Protein AF-A0A1E3M0K7-F1 (afdb_monomer_lite)

Radius of gyration: 18.89 Å; chains: 1; bounding box: 56×50×31 Å

InterPro domains:
  IPR001623 DnaJ domain [PF00226] (31-78)
  IPR001623 DnaJ domain [PS50076] (28-81)
  IPR001623 DnaJ domain [SM00271] (27-81)
  IPR001623 DnaJ domain [cd06257] (28-76)
  IPR036869 Chaperone J-domain superfamily [G3DSA:1.10.287.110] (25-81)
  IPR036869 Chaperone J-domain superfamily [SSF46565] (27-79)

Organism: NCBI:txid1888892

pLDDT: mean 77.85, std 15.69, range [47.0, 93.56]

Secondary structure (DSSP, 8-state):
------PPP-------PPP----HHHHHHHHHHT--TT--HHHHHHHHHHHHHHH-GGGT--HHHHHHHHHHHHHHHHHHH--

Sequence (83 aa):
MWHGWGRPLPGSPRPSAPPVLPAGPDADARAVLGVGRDAGPDEIRAAHRRLIASVHPDRGGSPELTRQVNAARDTLLKNKADS

Structure (mmCIF, N/CA/C/O backbone):
data_AF-A0A1E3M0K7-F1
#
_entry.id   AF-A0A1E3M0K7-F1
#
loop_
_atom_site.group_PDB
_atom_site.id
_atom_site.type_symbol
_atom_site.label_atom_id
_atom_site.label_alt_id
_atom_site.label_comp_id
_atom_site.label_asym_id
_atom_site.label_entity_id
_atom_site.label_seq_id
_atom_site.pdbx_PDB_ins_code
_atom_site.Cartn_x
_atom_site.Cartn_y
_atom_site.Cartn_z
_atom_site.occupancy
_atom_site.B_iso_or_equiv
_atom_site.auth_seq_id
_atom_site.auth_comp_id
_atom_site.auth_asym_id
_atom_site.auth_atom_id
_atom_site.pdbx_PDB_model_num
ATOM 1 N N . MET A 1 1 ? -43.283 -36.011 -3.328 1.00 48.69 1 MET A N 1
ATOM 2 C CA . MET A 1 1 ? -42.213 -36.661 -2.544 1.00 48.69 1 MET A CA 1
ATOM 3 C C . MET A 1 1 ? -41.336 -35.559 -1.979 1.00 48.69 1 MET A C 1
ATOM 5 O O . MET A 1 1 ? -40.834 -34.752 -2.748 1.00 48.69 1 MET A O 1
ATOM 9 N N . TRP A 1 2 ? -41.289 -35.450 -0.652 1.00 47.00 2 TRP A N 1
ATOM 10 C CA . TRP A 1 2 ? -40.574 -34.415 0.094 1.00 47.00 2 TRP A CA 1
ATOM 11 C C . TRP A 1 2 ? -39.261 -35.015 0.615 1.00 47.00 2 TRP A C 1
ATOM 13 O O . TRP A 1 2 ? -39.292 -35.982 1.368 1.00 47.00 2 TRP A O 1
ATOM 23 N N . HIS A 1 3 ? -38.131 -34.429 0.236 1.00 54.53 3 HIS A N 1
ATOM 24 C CA . HIS A 1 3 ? -36.829 -34.568 0.897 1.00 54.53 3 HIS A CA 1
ATOM 25 C C . HIS A 1 3 ? -36.294 -33.121 0.991 1.00 54.53 3 HIS A C 1
ATOM 27 O O . HIS A 1 3 ? -36.314 -32.429 -0.016 1.00 54.53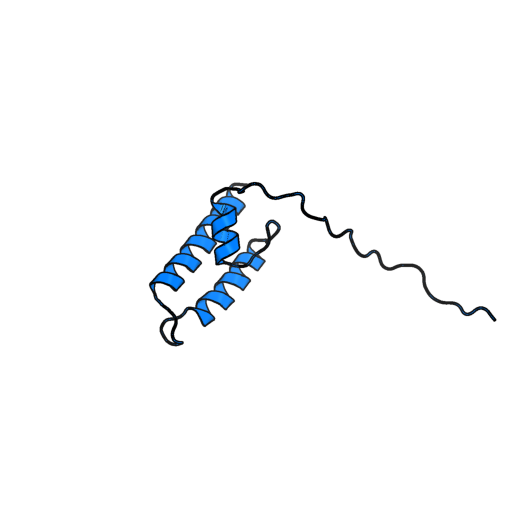 3 HIS A O 1
ATOM 33 N N . GLY A 1 4 ? -35.870 -32.511 2.099 1.00 50.41 4 GLY A N 1
ATOM 34 C CA . GLY A 1 4 ? -35.519 -33.008 3.419 1.00 50.41 4 GLY A CA 1
ATOM 35 C C . GLY A 1 4 ? -34.094 -32.605 3.814 1.00 50.41 4 GLY A C 1
ATOM 36 O O . GLY A 1 4 ? -33.364 -33.512 4.162 1.00 50.41 4 GLY A O 1
ATOM 37 N N . TRP A 1 5 ? -33.673 -31.324 3.753 1.00 59.72 5 TRP A N 1
ATOM 38 C CA . TRP A 1 5 ? -32.356 -30.880 4.272 1.00 59.72 5 TRP A CA 1
ATOM 39 C C . TRP A 1 5 ? -32.333 -29.418 4.777 1.00 59.72 5 TRP A C 1
ATOM 41 O O . TRP A 1 5 ? -32.602 -28.495 4.018 1.00 59.72 5 TRP A O 1
ATOM 51 N N . GLY A 1 6 ? -31.923 -29.236 6.042 1.00 51.97 6 GLY A N 1
ATOM 52 C CA . GLY A 1 6 ? -30.963 -28.201 6.471 1.00 51.97 6 GLY A CA 1
ATOM 53 C C . GLY A 1 6 ? -31.452 -26.770 6.744 1.00 51.97 6 GLY A C 1
ATOM 54 O O . GLY A 1 6 ? -31.643 -25.975 5.835 1.00 51.97 6 GLY A O 1
ATOM 55 N N . ARG A 1 7 ? -31.532 -26.406 8.030 1.00 60.97 7 ARG A N 1
ATOM 56 C CA . ARG A 1 7 ? -31.640 -25.026 8.558 1.00 60.97 7 ARG A CA 1
ATOM 57 C C . ARG A 1 7 ? -30.400 -24.153 8.200 1.00 60.97 7 ARG A C 1
ATOM 59 O O . ARG A 1 7 ? -29.372 -24.702 7.813 1.00 60.97 7 ARG A O 1
ATOM 66 N N . PRO A 1 8 ? -30.486 -22.811 8.336 1.00 52.97 8 PRO A N 1
ATOM 67 C CA . PRO A 1 8 ? -29.723 -21.827 7.560 1.00 52.97 8 PRO A CA 1
ATOM 68 C C . PRO A 1 8 ? -28.310 -21.548 8.090 1.00 52.97 8 PRO A C 1
ATOM 70 O O . PRO A 1 8 ? -28.072 -21.568 9.296 1.00 52.97 8 PRO A O 1
ATOM 73 N N . LEU A 1 9 ? -27.400 -21.174 7.185 1.00 61.91 9 LEU A N 1
ATOM 74 C CA . LEU A 1 9 ? -26.153 -20.495 7.541 1.00 61.91 9 LEU A CA 1
ATOM 75 C C . LEU A 1 9 ? -26.415 -18.982 7.659 1.00 61.91 9 LEU A C 1
ATOM 77 O O . LEU A 1 9 ? -26.990 -18.403 6.733 1.00 61.91 9 LEU A O 1
ATOM 81 N N . PRO A 1 10 ? -25.996 -18.314 8.749 1.00 48.06 10 PRO A N 1
ATOM 82 C CA . PRO A 1 10 ? -26.049 -16.862 8.846 1.00 48.06 10 PRO A CA 1
ATOM 83 C C . PRO A 1 10 ? -24.931 -16.258 7.987 1.00 48.06 10 PRO A C 1
ATOM 85 O O . PRO A 1 10 ? -23.791 -16.114 8.420 1.00 48.06 10 PRO A O 1
ATOM 88 N N . GLY A 1 11 ? -25.251 -15.920 6.740 1.00 49.34 11 GLY A N 1
ATOM 89 C CA . GLY A 1 11 ? -24.427 -15.027 5.934 1.00 49.34 11 GLY A CA 1
ATOM 90 C C . GLY A 1 11 ? -24.740 -13.592 6.334 1.00 49.34 11 GLY A C 1
ATOM 91 O O . GLY A 1 11 ? -25.838 -13.111 6.065 1.00 49.34 11 GLY A O 1
ATOM 92 N N . SER A 1 12 ? -23.805 -12.939 7.018 1.00 59.25 12 SER A N 1
ATOM 93 C CA . SER A 1 12 ? -23.895 -11.547 7.461 1.00 59.25 12 SER A CA 1
ATOM 94 C C . SER A 1 12 ? -24.445 -10.620 6.365 1.00 59.25 12 SER A C 1
ATOM 96 O O . SER A 1 12 ? -24.078 -10.785 5.196 1.00 59.25 12 SER A O 1
ATOM 98 N N . PRO A 1 13 ? -25.281 -9.621 6.707 1.00 50.69 13 PRO A N 1
ATOM 99 C CA . PRO A 1 13 ? -25.686 -8.611 5.742 1.00 50.69 13 PRO A CA 1
ATOM 100 C C . PRO A 1 13 ? -24.425 -7.933 5.208 1.00 50.69 13 PRO A C 1
ATOM 102 O O . PRO A 1 13 ? -23.628 -7.400 5.977 1.00 50.69 13 PRO A O 1
ATOM 105 N N . ARG A 1 14 ? -24.223 -7.969 3.890 1.00 62.09 14 ARG A N 1
ATOM 106 C CA . ARG A 1 14 ? -23.268 -7.073 3.236 1.00 62.09 14 ARG A CA 1
ATOM 107 C C . ARG A 1 14 ? -23.819 -5.662 3.437 1.00 62.09 14 ARG A C 1
ATOM 109 O O . ARG A 1 14 ? -24.901 -5.399 2.908 1.00 62.09 14 ARG A O 1
ATOM 116 N N . PRO A 1 15 ? -23.165 -4.760 4.186 1.00 58.69 15 PRO A N 1
ATOM 117 C CA . PRO A 1 15 ? -23.605 -3.382 4.175 1.00 58.69 15 PRO A CA 1
ATOM 118 C C . PRO A 1 15 ? -23.337 -2.836 2.770 1.00 58.69 15 PRO A C 1
ATOM 120 O O . PRO A 1 15 ? -22.192 -2.650 2.363 1.00 58.69 15 PRO A O 1
ATOM 123 N N . SER A 1 16 ? -24.407 -2.618 2.006 1.00 59.28 16 SER A N 1
ATOM 124 C CA . SER A 1 16 ? -24.380 -1.726 0.852 1.00 59.28 16 SER A CA 1
ATOM 125 C C . SER A 1 16 ? -23.872 -0.375 1.345 1.00 59.28 16 SER A C 1
ATOM 127 O O . SER A 1 16 ? -24.543 0.292 2.134 1.00 59.28 16 SER A O 1
ATOM 129 N N . ALA A 1 17 ? -22.660 0.002 0.947 1.00 59.31 17 ALA A N 1
ATOM 130 C CA . ALA A 1 17 ? -22.106 1.293 1.318 1.00 59.31 17 ALA A CA 1
ATOM 131 C C . ALA A 1 17 ? -22.983 2.422 0.719 1.00 59.31 17 ALA A C 1
ATOM 133 O O . ALA A 1 17 ? -23.324 2.352 -0.464 1.00 59.31 17 ALA A O 1
ATOM 134 N N . PRO A 1 18 ? -23.360 3.450 1.506 1.00 61.75 18 PRO A N 1
ATOM 135 C CA . PRO A 1 18 ? -24.085 4.626 1.015 1.00 61.75 18 PRO A CA 1
ATOM 136 C C . PRO A 1 18 ? -23.189 5.475 0.086 1.00 61.75 18 PRO A C 1
ATOM 138 O O . PRO A 1 18 ? -21.967 5.287 0.094 1.00 61.75 18 PRO A O 1
ATOM 141 N N . PRO A 1 19 ? -23.756 6.404 -0.716 1.00 56.25 19 PRO A N 1
ATOM 142 C CA . PRO A 1 19 ? -23.012 7.145 -1.735 1.00 56.25 19 PRO A CA 1
ATOM 143 C C . PRO A 1 19 ? -21.865 7.935 -1.097 1.00 56.25 19 PRO A C 1
ATOM 145 O O . PRO A 1 19 ? -22.079 8.777 -0.225 1.00 56.25 19 PRO A O 1
ATOM 148 N N . VAL A 1 20 ? -20.631 7.636 -1.507 1.00 56.81 20 VAL A N 1
ATOM 149 C CA . VAL A 1 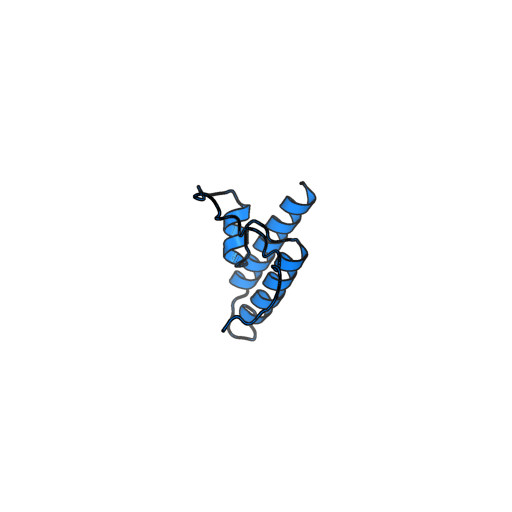20 ? -19.437 8.299 -0.980 1.00 56.81 20 VAL A CA 1
ATOM 150 C C . VAL A 1 20 ? -19.263 9.660 -1.648 1.00 56.81 20 VAL A C 1
ATOM 152 O O . VAL A 1 20 ? -18.787 9.773 -2.772 1.00 56.81 20 VAL A O 1
ATOM 155 N N . LEU A 1 21 ? -19.643 10.712 -0.929 1.00 54.66 21 LEU A N 1
ATOM 156 C CA . LEU A 1 21 ? -19.025 12.026 -1.106 1.00 54.66 21 LEU A CA 1
ATOM 157 C C . LEU A 1 21 ? -17.514 11.903 -0.804 1.00 54.66 21 LEU A C 1
ATOM 159 O O . LEU A 1 21 ? -17.135 11.020 -0.026 1.00 54.66 21 LEU A O 1
ATOM 163 N N . PRO A 1 22 ? -16.643 12.727 -1.419 1.00 52.69 22 PRO A N 1
ATOM 164 C CA . PRO A 1 22 ? -15.190 12.558 -1.355 1.00 52.69 22 PRO A CA 1
ATOM 165 C C . PRO A 1 22 ? -14.688 12.616 0.094 1.00 52.69 22 PRO A C 1
ATOM 167 O O . PRO A 1 22 ? -14.660 13.663 0.737 1.00 52.69 22 PRO A O 1
ATOM 170 N N . ALA A 1 23 ? -14.341 11.442 0.616 1.00 55.91 23 ALA A N 1
ATOM 171 C CA . ALA A 1 23 ? -14.056 11.194 2.020 1.00 55.91 23 ALA A CA 1
ATOM 172 C C . ALA A 1 23 ? -12.564 11.377 2.321 1.00 55.91 23 ALA A C 1
ATOM 174 O O . ALA A 1 23 ? -11.835 10.398 2.355 1.00 55.91 23 ALA A O 1
ATOM 175 N N . GLY A 1 24 ? -12.124 12.617 2.540 1.00 65.12 24 GLY A N 1
ATOM 176 C CA . GLY A 1 24 ? -10.863 12.915 3.230 1.00 65.12 24 GLY A CA 1
ATOM 177 C C . GLY A 1 24 ? -9.557 12.391 2.592 1.00 65.12 24 GLY A C 1
ATOM 178 O O . GLY A 1 24 ? -9.557 11.710 1.566 1.00 65.12 24 GLY A O 1
ATOM 179 N N . PRO A 1 25 ? -8.398 12.713 3.198 1.00 67.50 25 PRO A N 1
ATOM 180 C CA . PRO A 1 25 ? -7.083 12.234 2.749 1.00 67.50 25 PRO A CA 1
ATOM 181 C C . PRO A 1 25 ? -6.931 10.705 2.846 1.00 67.50 25 PRO A C 1
ATOM 183 O O . PRO A 1 25 ? -6.043 10.119 2.228 1.00 67.50 25 PRO A O 1
ATOM 186 N N . ASP A 1 26 ? -7.803 10.035 3.602 1.00 79.75 26 ASP A N 1
ATOM 187 C CA . ASP A 1 26 ? -7.858 8.583 3.689 1.00 79.75 26 ASP A CA 1
ATOM 188 C C . ASP A 1 26 ? -8.485 7.929 2.446 1.00 79.75 26 ASP A C 1
ATOM 190 O O . ASP A 1 26 ? -8.082 6.819 2.109 1.00 79.75 26 ASP A O 1
ATOM 194 N N . ALA A 1 27 ? -9.424 8.563 1.728 1.00 83.44 27 ALA A N 1
ATOM 195 C CA . ALA A 1 27 ? -9.976 7.972 0.502 1.00 83.44 27 ALA A CA 1
ATOM 196 C C . ALA A 1 27 ? -8.928 7.849 -0.604 1.00 83.44 27 ALA A C 1
ATOM 198 O O . ALA A 1 27 ? -8.865 6.807 -1.256 1.00 83.44 27 ALA A O 1
ATOM 199 N N . ASP A 1 28 ? -8.096 8.873 -0.782 1.00 86.75 28 ASP A N 1
ATOM 200 C CA . ASP A 1 28 ? -7.045 8.878 -1.802 1.00 86.75 28 ASP A CA 1
ATOM 201 C C . ASP A 1 28 ? -5.992 7.800 -1.496 1.00 86.75 28 ASP A C 1
ATOM 203 O O . ASP A 1 28 ? -5.670 6.956 -2.331 1.00 86.75 28 ASP A O 1
ATOM 207 N N . ALA A 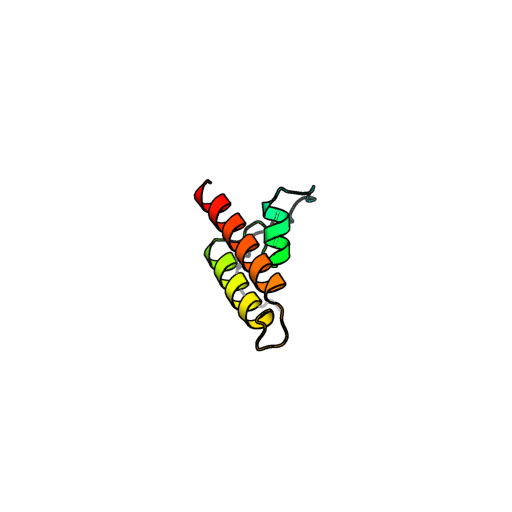1 29 ? -5.565 7.712 -0.232 1.00 90.62 29 ALA A N 1
ATOM 208 C CA . ALA A 1 29 ? -4.651 6.670 0.224 1.00 90.62 29 ALA A CA 1
ATOM 209 C C . ALA A 1 29 ? -5.246 5.250 0.100 1.00 90.62 29 ALA A C 1
ATOM 211 O O . ALA A 1 29 ? -4.540 4.308 -0.273 1.00 90.62 29 ALA A O 1
ATOM 212 N N . ARG A 1 30 ? -6.550 5.080 0.361 1.00 89.56 30 ARG A N 1
ATOM 213 C CA . ARG A 1 30 ? -7.263 3.811 0.133 1.00 89.56 30 ARG A CA 1
ATOM 214 C C . ARG A 1 30 ? -7.321 3.450 -1.350 1.00 89.56 30 ARG A C 1
ATOM 216 O O . ARG A 1 30 ? -7.134 2.280 -1.677 1.00 89.56 30 ARG A O 1
ATOM 223 N N . ALA A 1 31 ? -7.524 4.428 -2.232 1.00 89.25 31 ALA A N 1
ATOM 224 C CA . ALA A 1 31 ? -7.524 4.223 -3.677 1.00 8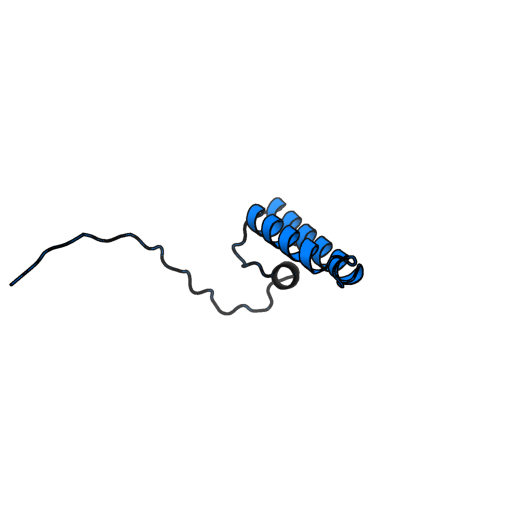9.25 31 ALA A CA 1
ATOM 225 C C . ALA A 1 31 ? -6.140 3.799 -4.193 1.00 89.25 31 ALA A C 1
ATOM 227 O O . ALA A 1 31 ? -6.050 2.837 -4.952 1.00 89.25 31 ALA A O 1
ATOM 228 N N . VAL A 1 32 ? -5.064 4.432 -3.710 1.00 90.94 32 VAL A N 1
ATOM 229 C CA . VAL A 1 32 ? -3.676 4.051 -4.036 1.00 90.94 32 VAL A CA 1
ATOM 230 C C . VAL A 1 32 ? -3.370 2.611 -3.612 1.00 90.94 32 VAL A C 1
ATOM 232 O O . VAL A 1 32 ? -2.706 1.879 -4.343 1.00 90.94 32 VAL A O 1
ATOM 235 N N . LEU A 1 33 ? -3.850 2.188 -2.439 1.00 90.12 33 LEU A N 1
ATOM 236 C CA . LEU A 1 33 ? -3.632 0.831 -1.929 1.00 90.12 33 LEU A CA 1
ATOM 237 C C . LEU A 1 33 ? -4.647 -0.205 -2.436 1.00 90.12 33 LEU A C 1
ATOM 239 O O . LEU A 1 33 ? -4.437 -1.400 -2.237 1.00 90.12 33 LEU A O 1
ATOM 243 N N . GLY A 1 34 ? -5.735 0.228 -3.075 1.00 89.62 34 GLY A N 1
ATOM 244 C CA . GLY A 1 34 ? -6.821 -0.645 -3.522 1.00 89.62 34 GLY A CA 1
ATOM 245 C C . GLY A 1 34 ? -7.580 -1.320 -2.374 1.00 89.62 34 GLY A C 1
ATOM 246 O O . GLY A 1 34 ? -8.016 -2.460 -2.520 1.00 89.62 34 GLY A O 1
ATOM 247 N N . VAL A 1 35 ? -7.710 -0.652 -1.223 1.00 90.69 35 VAL A N 1
ATOM 248 C CA . VAL A 1 35 ? -8.355 -1.208 -0.020 1.00 90.69 35 VAL A CA 1
ATOM 249 C C . VAL A 1 35 ? -9.700 -0.541 0.278 1.00 90.69 35 VAL A C 1
ATOM 251 O O . VAL A 1 35 ? -9.938 0.621 -0.055 1.00 90.69 35 VAL A O 1
ATOM 254 N N . GLY A 1 36 ? -10.602 -1.286 0.922 1.00 84.75 36 GLY A N 1
ATOM 255 C CA . GLY A 1 36 ? -11.927 -0.797 1.307 1.00 84.75 36 GLY A CA 1
ATOM 256 C C . GLY A 1 36 ? -11.895 0.223 2.451 1.00 84.75 36 GLY A C 1
ATOM 257 O O . GLY A 1 36 ? -10.883 0.411 3.123 1.00 84.75 36 GLY A O 1
ATOM 258 N N . ARG A 1 37 ? -13.032 0.884 2.715 1.00 83.00 37 ARG A N 1
ATOM 259 C CA . ARG A 1 37 ? -13.171 1.815 3.856 1.00 83.00 37 ARG A CA 1
ATOM 260 C C . ARG A 1 37 ? -13.070 1.107 5.210 1.00 83.00 37 ARG A C 1
ATOM 262 O O . ARG A 1 37 ? -12.561 1.681 6.167 1.00 83.00 37 ARG A O 1
ATOM 269 N N . ASP A 1 38 ? -13.501 -0.148 5.255 1.00 80.94 38 ASP A N 1
ATOM 270 C CA . ASP A 1 38 ? -13.464 -1.004 6.443 1.00 80.94 38 ASP A CA 1
ATOM 271 C C . ASP A 1 38 ? -12.141 -1.774 6.589 1.00 80.94 38 ASP A C 1
ATOM 273 O O . ASP A 1 38 ? -11.994 -2.581 7.506 1.00 80.94 38 ASP A O 1
ATOM 277 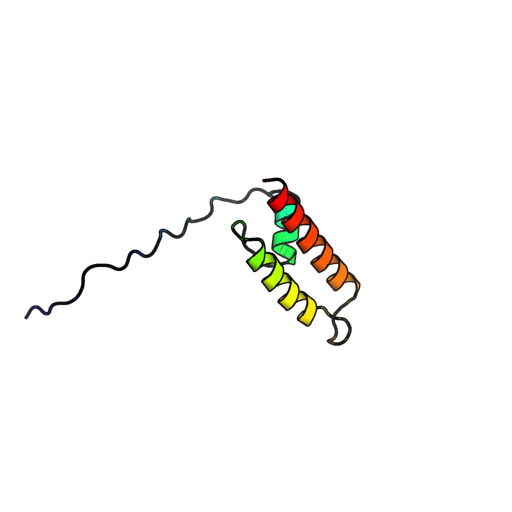N N . ALA A 1 39 ? -11.161 -1.520 5.711 1.00 85.25 39 ALA A N 1
ATOM 278 C CA . ALA A 1 39 ? -9.875 -2.201 5.748 1.00 85.25 39 ALA A CA 1
ATOM 279 C C . ALA A 1 39 ? -9.166 -1.965 7.090 1.00 85.25 39 ALA A C 1
ATOM 281 O O . ALA A 1 39 ? -8.943 -0.830 7.533 1.00 85.25 39 ALA A O 1
ATOM 282 N N . GLY A 1 40 ? -8.816 -3.070 7.743 1.00 85.38 40 GLY A N 1
ATOM 283 C CA . GLY A 1 40 ? -8.035 -3.065 8.971 1.00 85.38 40 GLY A CA 1
ATOM 284 C C . GLY A 1 40 ? -6.544 -2.806 8.717 1.00 85.38 40 GLY A C 1
ATOM 285 O O . GLY A 1 40 ? -6.071 -2.893 7.580 1.00 85.38 40 GLY A O 1
ATOM 286 N N . PRO A 1 41 ? -5.760 -2.552 9.779 1.00 88.00 41 PRO A N 1
ATOM 287 C CA . PRO A 1 41 ? -4.315 -2.343 9.669 1.00 88.00 41 PRO A CA 1
ATOM 288 C C . PRO A 1 41 ? -3.580 -3.537 9.039 1.00 88.00 41 PRO A C 1
ATOM 290 O O . PRO A 1 41 ? -2.573 -3.347 8.359 1.00 88.00 41 PRO A O 1
ATOM 293 N N . ASP A 1 42 ? -4.077 -4.761 9.231 1.00 88.50 42 ASP A N 1
ATOM 294 C CA . ASP A 1 42 ? -3.490 -5.955 8.616 1.00 88.50 42 ASP A CA 1
ATOM 295 C C . ASP A 1 42 ? -3.726 -6.002 7.097 1.00 88.50 42 ASP A C 1
ATOM 297 O O . ASP A 1 42 ? -2.800 -6.242 6.321 1.00 88.50 42 ASP A O 1
ATOM 301 N N . GLU A 1 43 ? -4.937 -5.647 6.659 1.00 89.75 43 GLU A N 1
ATOM 302 C CA . GLU A 1 43 ? -5.307 -5.586 5.243 1.00 89.75 43 GLU A CA 1
ATOM 303 C C . GLU A 1 43 ? -4.527 -4.493 4.499 1.00 89.75 43 GLU A C 1
ATOM 305 O O . GLU A 1 43 ? -4.005 -4.737 3.410 1.00 89.75 43 GLU A O 1
ATOM 310 N N . ILE A 1 44 ? -4.333 -3.332 5.133 1.00 90.81 44 ILE A N 1
ATOM 311 C CA . ILE A 1 44 ? -3.486 -2.241 4.625 1.00 90.81 44 ILE A CA 1
ATOM 312 C C . ILE A 1 44 ? -2.045 -2.726 4.400 1.00 90.81 44 ILE A C 1
ATOM 314 O O . ILE A 1 44 ? -1.462 -2.490 3.339 1.00 90.81 44 ILE A O 1
ATOM 318 N N . ARG A 1 45 ? -1.458 -3.445 5.368 1.00 91.56 45 ARG A N 1
ATOM 319 C CA . ARG A 1 45 ? -0.097 -4.002 5.244 1.00 91.56 45 ARG A CA 1
ATOM 320 C C . ARG A 1 45 ? -0.021 -5.081 4.167 1.00 91.56 45 ARG A C 1
ATOM 322 O O . ARG A 1 45 ? 0.962 -5.143 3.428 1.00 91.56 45 ARG A O 1
ATOM 329 N N . ALA A 1 46 ? -1.037 -5.934 4.061 1.00 92.50 46 ALA A N 1
ATOM 330 C CA . ALA A 1 46 ? -1.099 -6.963 3.031 1.00 92.50 46 ALA A CA 1
ATOM 331 C C . ALA A 1 46 ? -1.169 -6.352 1.622 1.00 92.50 46 ALA A C 1
ATOM 333 O O . ALA A 1 46 ? -0.415 -6.777 0.743 1.00 92.50 46 ALA A O 1
ATOM 334 N N . ALA A 1 47 ? -2.014 -5.338 1.421 1.00 92.62 47 ALA A N 1
ATOM 335 C CA . ALA A 1 47 ? -2.125 -4.604 0.165 1.00 92.62 47 ALA A CA 1
ATOM 336 C C . ALA A 1 47 ? -0.819 -3.881 -0.191 1.00 92.62 47 ALA A C 1
ATOM 338 O O . ALA A 1 47 ? -0.321 -4.031 -1.306 1.00 92.62 47 ALA A O 1
ATOM 339 N N . HIS A 1 48 ? -0.202 -3.200 0.780 1.00 93.56 48 HIS A N 1
ATOM 340 C CA . HIS A 1 48 ? 1.092 -2.534 0.613 1.00 93.56 48 HIS A CA 1
ATOM 341 C C . HIS A 1 48 ? 2.176 -3.495 0.113 1.00 93.56 48 HIS A C 1
ATOM 343 O O . HIS A 1 48 ? 2.814 -3.218 -0.899 1.00 93.56 48 HIS A O 1
ATOM 349 N N . ARG A 1 49 ? 2.342 -4.663 0.749 1.00 92.50 49 ARG A N 1
ATOM 350 C CA . ARG A 1 49 ? 3.342 -5.661 0.324 1.00 92.50 49 ARG A CA 1
ATOM 351 C C . ARG A 1 49 ? 3.125 -6.141 -1.113 1.00 92.50 49 ARG A C 1
ATOM 353 O O . ARG A 1 49 ? 4.094 -6.286 -1.855 1.00 92.50 49 ARG A O 1
ATOM 360 N N . ARG A 1 50 ? 1.868 -6.376 -1.505 1.00 91.19 50 ARG A N 1
ATOM 361 C CA . ARG A 1 50 ? 1.506 -6.802 -2.870 1.00 91.19 50 ARG A CA 1
ATOM 362 C C . ARG A 1 50 ? 1.829 -5.713 -3.892 1.00 91.19 50 ARG A C 1
ATOM 364 O O . ARG A 1 50 ? 2.438 -6.006 -4.916 1.00 91.19 50 ARG A O 1
ATOM 371 N N . LEU A 1 51 ? 1.472 -4.467 -3.587 1.00 90.81 51 LEU A N 1
ATOM 372 C CA . LEU A 1 51 ? 1.734 -3.324 -4.457 1.00 90.81 51 LEU A CA 1
ATOM 373 C C . LEU A 1 51 ? 3.224 -3.036 -4.594 1.00 90.81 51 LEU A C 1
ATOM 375 O O . LEU A 1 51 ? 3.690 -2.914 -5.718 1.00 90.81 51 LEU A O 1
ATOM 379 N N . ILE A 1 52 ? 3.993 -3.002 -3.501 1.00 91.00 52 ILE A N 1
ATOM 380 C CA . ILE A 1 52 ? 5.449 -2.781 -3.552 1.00 91.00 52 ILE A CA 1
ATOM 381 C C . ILE A 1 52 ? 6.136 -3.822 -4.428 1.00 91.00 52 ILE A C 1
ATOM 383 O O . ILE A 1 52 ? 6.975 -3.466 -5.249 1.00 91.00 52 ILE A O 1
ATOM 387 N N . ALA A 1 53 ? 5.746 -5.093 -4.317 1.00 89.50 53 ALA A N 1
ATOM 388 C CA . ALA A 1 53 ? 6.295 -6.145 -5.165 1.00 89.50 53 ALA A CA 1
ATOM 389 C C . ALA A 1 53 ? 6.017 -5.924 -6.666 1.00 89.50 53 ALA A C 1
ATOM 391 O O . ALA A 1 53 ? 6.792 -6.418 -7.489 1.00 89.50 53 ALA A O 1
ATOM 392 N N . SER A 1 54 ? 4.945 -5.194 -7.000 1.00 86.75 54 SER A N 1
ATOM 393 C CA . SER A 1 54 ? 4.533 -4.849 -8.364 1.00 86.75 54 SER A CA 1
ATOM 394 C C . SER A 1 54 ? 5.107 -3.520 -8.863 1.00 86.75 54 SER A C 1
ATOM 396 O O . SER A 1 54 ? 5.406 -3.411 -10.045 1.00 86.75 54 SER A O 1
ATOM 398 N N . VAL A 1 55 ? 5.247 -2.506 -8.001 1.00 89.69 55 VAL A N 1
ATOM 399 C CA . VAL A 1 55 ? 5.738 -1.164 -8.376 1.00 89.69 55 VAL A CA 1
ATOM 400 C C . VAL A 1 55 ? 7.247 -1.002 -8.188 1.00 89.69 55 VAL A C 1
ATOM 402 O O . VAL A 1 55 ? 7.777 0.087 -8.414 1.00 89.69 55 VAL A O 1
ATOM 405 N N . HIS A 1 56 ? 7.946 -2.065 -7.781 1.00 82.94 56 HIS A N 1
ATOM 406 C CA . HIS A 1 56 ? 9.390 -2.036 -7.583 1.00 82.94 56 HIS A CA 1
ATOM 407 C C . HIS A 1 56 ? 10.130 -1.733 -8.898 1.00 82.94 56 HIS A C 1
ATOM 409 O O . HIS A 1 56 ? 9.819 -2.359 -9.918 1.00 82.94 56 HIS A O 1
ATOM 415 N N . PRO A 1 57 ? 11.142 -0.845 -8.894 1.00 83.25 57 PRO A N 1
ATOM 416 C CA . PRO A 1 57 ? 11.917 -0.516 -10.092 1.00 83.25 57 PRO A CA 1
ATOM 417 C C . PRO A 1 57 ? 12.573 -1.736 -10.752 1.00 83.25 57 PRO A C 1
ATOM 419 O O . PRO A 1 57 ? 12.577 -1.827 -11.975 1.00 83.25 57 PRO A O 1
ATOM 422 N N . ASP A 1 58 ? 13.013 -2.730 -9.972 1.00 86.69 58 ASP A N 1
ATOM 423 C CA . ASP A 1 58 ? 13.600 -3.967 -10.526 1.00 86.69 58 ASP A CA 1
ATOM 424 C C . ASP A 1 58 ? 12.633 -4.785 -11.396 1.00 86.69 58 ASP A C 1
ATOM 426 O O . ASP A 1 58 ? 13.066 -5.642 -12.161 1.00 86.69 58 ASP A O 1
ATOM 430 N N . ARG A 1 59 ? 11.318 -4.561 -11.275 1.00 80.50 59 ARG A N 1
ATOM 431 C CA . ARG A 1 59 ? 10.291 -5.247 -12.076 1.00 80.50 59 ARG A CA 1
ATOM 432 C C . ARG A 1 59 ? 9.609 -4.331 -13.091 1.00 80.50 59 ARG A C 1
ATOM 434 O O . ARG A 1 59 ? 8.546 -4.672 -13.598 1.00 80.50 59 ARG A O 1
ATOM 441 N N . GLY A 1 60 ? 10.216 -3.182 -13.389 1.00 76.56 60 GLY A N 1
ATOM 442 C CA . GLY A 1 60 ? 9.670 -2.200 -14.329 1.00 76.56 60 GLY A CA 1
ATOM 443 C C . GLY A 1 60 ? 8.706 -1.193 -13.700 1.00 76.56 60 GLY A C 1
ATOM 444 O O . GLY A 1 60 ? 8.004 -0.487 -14.419 1.00 76.56 60 GLY A O 1
ATOM 445 N N . GLY A 1 61 ? 8.654 -1.117 -12.369 1.00 85.75 61 GLY A N 1
ATOM 446 C CA . GLY A 1 61 ? 7.968 -0.040 -11.668 1.00 85.75 61 GLY A CA 1
ATOM 447 C C . GLY A 1 61 ? 8.824 1.225 -11.538 1.00 85.75 61 GLY A C 1
ATOM 448 O O . GLY A 1 61 ? 9.856 1.375 -12.189 1.00 85.75 61 GLY A O 1
ATOM 449 N N . SER A 1 62 ? 8.402 2.156 -10.680 1.00 90.19 62 SER A N 1
ATOM 450 C CA . SER A 1 62 ? 9.085 3.441 -10.496 1.00 90.19 62 SER A CA 1
ATOM 451 C C . SER A 1 62 ? 9.303 3.752 -9.013 1.00 90.19 62 SER A C 1
ATOM 453 O O . SER A 1 62 ? 8.421 3.474 -8.186 1.00 90.19 62 SER A O 1
ATOM 455 N N . PRO A 1 63 ? 10.446 4.368 -8.646 1.00 89.25 63 PRO A N 1
ATOM 456 C CA . PRO A 1 63 ? 10.657 4.868 -7.290 1.00 89.25 63 PRO A CA 1
ATOM 457 C C . PRO A 1 63 ? 9.560 5.857 -6.873 1.00 89.25 63 PRO A C 1
ATOM 459 O O . PRO A 1 63 ? 9.149 5.850 -5.715 1.00 89.25 63 PRO A O 1
ATOM 462 N N . GLU A 1 64 ? 9.028 6.645 -7.812 1.00 90.62 64 GLU A N 1
ATOM 463 C CA . GLU A 1 64 ? 7.923 7.582 -7.584 1.00 90.62 64 GLU A CA 1
ATOM 464 C C . GLU A 1 64 ? 6.665 6.857 -7.071 1.00 90.62 64 GLU A C 1
ATOM 466 O O . GLU A 1 64 ? 6.099 7.224 -6.040 1.00 90.62 64 GLU A O 1
ATOM 471 N N . LEU A 1 65 ? 6.279 5.768 -7.746 1.00 89.69 65 LEU A N 1
ATOM 472 C CA . LEU A 1 65 ? 5.124 4.940 -7.383 1.00 89.69 65 LEU A CA 1
ATOM 473 C C . LEU A 1 65 ? 5.346 4.250 -6.038 1.00 89.69 65 LEU A C 1
ATOM 475 O O . LEU A 1 65 ? 4.461 4.223 -5.188 1.00 89.69 65 LEU A O 1
ATOM 479 N N . THR A 1 66 ? 6.559 3.750 -5.810 1.00 92.19 66 THR A N 1
ATOM 480 C CA . THR A 1 66 ? 6.947 3.154 -4.527 1.00 92.19 66 THR A CA 1
ATOM 481 C C . THR A 1 66 ? 6.775 4.160 -3.383 1.00 92.19 66 THR A C 1
ATOM 483 O O . THR A 1 66 ? 6.209 3.822 -2.340 1.00 92.19 66 THR A O 1
ATOM 486 N N . ARG A 1 67 ? 7.202 5.419 -3.579 1.00 92.88 67 ARG A N 1
ATOM 487 C CA . ARG A 1 67 ? 6.998 6.498 -2.599 1.00 92.88 67 ARG A CA 1
ATOM 488 C C . ARG A 1 67 ? 5.516 6.778 -2.361 1.00 92.88 67 ARG A C 1
ATOM 490 O O . ARG A 1 67 ? 5.120 6.894 -1.204 1.00 92.88 67 ARG A O 1
ATOM 497 N N . GLN A 1 68 ? 4.702 6.835 -3.415 1.00 91.31 68 GLN A N 1
ATOM 498 C CA . GLN A 1 68 ? 3.262 7.077 -3.300 1.00 91.31 68 GLN A CA 1
ATOM 499 C C . GLN A 1 68 ? 2.554 5.973 -2.498 1.00 91.31 68 GLN A C 1
ATOM 501 O O . GLN A 1 68 ? 1.772 6.268 -1.595 1.00 91.31 68 GLN A O 1
ATOM 506 N N . VAL A 1 69 ? 2.886 4.705 -2.754 1.00 93.19 69 VAL A N 1
ATOM 507 C CA . VAL A 1 69 ? 2.326 3.556 -2.023 1.00 93.19 69 VAL A CA 1
ATOM 508 C C . VAL A 1 69 ? 2.765 3.559 -0.550 1.00 93.19 69 VAL A C 1
ATOM 510 O O . VAL A 1 69 ? 1.954 3.285 0.338 1.00 93.19 69 VAL A O 1
ATOM 513 N N . ASN A 1 70 ? 4.020 3.917 -0.260 1.00 93.19 70 ASN A N 1
ATOM 514 C CA . ASN A 1 70 ? 4.494 4.072 1.120 1.00 93.19 70 ASN A CA 1
ATOM 515 C C . ASN A 1 70 ? 3.741 5.190 1.859 1.00 93.19 70 ASN A C 1
ATOM 517 O O . ASN A 1 70 ? 3.236 4.959 2.957 1.00 93.19 70 ASN A O 1
ATOM 521 N N . ALA A 1 71 ? 3.603 6.362 1.232 1.00 93.00 71 ALA A N 1
ATOM 522 C CA . ALA A 1 71 ? 2.883 7.495 1.806 1.00 93.00 71 ALA A CA 1
ATOM 523 C C . ALA A 1 71 ? 1.410 7.155 2.090 1.00 93.00 71 ALA A C 1
ATOM 525 O O . ALA A 1 71 ? 0.901 7.470 3.164 1.00 93.00 71 ALA A O 1
ATOM 526 N N . ALA A 1 72 ? 0.744 6.451 1.170 1.00 92.56 72 ALA A N 1
ATOM 527 C CA . ALA A 1 72 ? -0.630 5.998 1.357 1.00 92.56 72 ALA A CA 1
ATOM 528 C C . ALA A 1 72 ? -0.774 5.080 2.583 1.00 92.56 72 ALA A C 1
ATOM 530 O O . ALA A 1 72 ? -1.643 5.304 3.426 1.00 92.56 72 ALA A O 1
ATOM 531 N N . ARG A 1 73 ? 0.115 4.089 2.738 1.00 92.56 73 ARG A N 1
ATOM 532 C CA . ARG A 1 73 ? 0.128 3.206 3.916 1.00 92.56 73 ARG A CA 1
ATOM 533 C C . ARG A 1 73 ? 0.271 4.006 5.206 1.00 92.56 73 ARG A C 1
ATOM 535 O O . ARG A 1 73 ? -0.486 3.774 6.146 1.00 92.56 73 ARG A O 1
ATOM 542 N N . ASP A 1 74 ? 1.236 4.916 5.256 1.00 92.69 74 ASP A N 1
ATOM 543 C CA . ASP A 1 74 ? 1.536 5.669 6.474 1.00 92.69 74 ASP A CA 1
ATOM 544 C C . ASP A 1 74 ? 0.374 6.586 6.876 1.00 92.69 74 ASP A C 1
ATOM 546 O O . ASP A 1 74 ? 0.045 6.659 8.058 1.00 92.69 74 ASP A O 1
ATOM 550 N N . THR A 1 75 ? -0.307 7.210 5.911 1.00 91.06 75 THR A N 1
ATOM 551 C CA . THR A 1 75 ? -1.527 7.997 6.158 1.00 91.06 75 THR A CA 1
ATOM 552 C C . THR A 1 75 ? -2.645 7.140 6.751 1.00 91.06 75 THR A C 1
ATOM 554 O O . THR A 1 75 ? -3.235 7.515 7.762 1.00 91.06 75 THR A O 1
ATOM 557 N N . LEU A 1 76 ? -2.920 5.961 6.178 1.00 88.31 76 LEU A N 1
ATOM 558 C CA . LEU A 1 76 ? -3.989 5.095 6.688 1.00 88.31 76 LEU A CA 1
ATOM 559 C C . LEU A 1 76 ? -3.678 4.516 8.069 1.00 88.31 76 LEU A C 1
ATOM 561 O O . LEU A 1 76 ? -4.579 4.401 8.898 1.00 88.31 76 LEU A O 1
ATOM 565 N N . LEU A 1 77 ? -2.420 4.148 8.324 1.00 89.38 77 LEU A N 1
ATOM 566 C CA . LEU A 1 77 ? -2.015 3.605 9.620 1.00 89.38 77 LEU A CA 1
ATOM 567 C C . LEU A 1 77 ? -2.051 4.661 10.728 1.00 89.38 77 LEU A C 1
ATOM 569 O O . LEU A 1 77 ? -2.461 4.324 11.834 1.00 89.38 77 LEU A O 1
ATOM 573 N N . LYS A 1 78 ? -1.675 5.914 10.438 1.00 87.69 78 LYS A N 1
ATOM 574 C CA . LYS A 1 78 ? -1.805 7.030 11.391 1.00 87.69 78 LYS A CA 1
ATOM 575 C C . LYS A 1 78 ? -3.267 7.262 11.762 1.00 87.69 78 LYS A C 1
ATOM 577 O O . LYS A 1 78 ? -3.625 7.139 12.924 1.00 87.69 78 LYS A O 1
ATOM 582 N N . ASN A 1 79 ? -4.135 7.417 10.763 1.00 82.69 79 ASN A N 1
ATOM 583 C CA . ASN A 1 79 ? -5.562 7.657 10.994 1.00 82.69 79 ASN A CA 1
ATOM 584 C C . ASN A 1 79 ? -6.248 6.526 11.787 1.00 82.69 79 ASN A C 1
ATOM 586 O O . ASN A 1 79 ? -7.200 6.780 12.517 1.00 82.69 79 ASN A O 1
ATOM 590 N N . LYS A 1 80 ? -5.779 5.276 11.652 1.00 78.44 80 LYS A N 1
ATOM 591 C CA . LYS A 1 80 ? -6.270 4.125 12.431 1.00 78.44 80 LYS A CA 1
ATOM 592 C C . LYS A 1 80 ? -5.682 4.020 13.842 1.00 78.44 80 LYS A C 1
ATOM 594 O O . LYS A 1 80 ? -6.225 3.257 14.628 1.00 78.44 80 LYS A O 1
ATOM 599 N N . ALA A 1 81 ? -4.575 4.697 14.137 1.00 74.25 81 ALA A N 1
ATOM 600 C CA . ALA A 1 81 ? -3.994 4.755 15.478 1.00 74.25 81 ALA A CA 1
ATOM 601 C C . ALA A 1 81 ? -4.615 5.877 16.329 1.00 74.25 81 ALA A C 1
ATOM 603 O O . ALA A 1 81 ? -4.650 5.756 17.549 1.00 74.25 81 ALA A O 1
ATOM 604 N N . ASP A 1 82 ? -5.109 6.935 15.680 1.00 62.91 82 ASP A N 1
A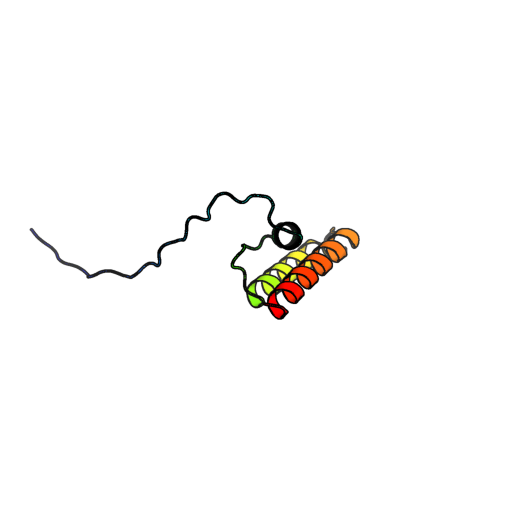TOM 605 C CA . ASP A 1 82 ? -5.755 8.089 16.321 1.00 62.91 82 ASP A CA 1
ATOM 606 C C . ASP A 1 82 ? -7.276 7.907 16.557 1.00 62.91 82 ASP A C 1
ATOM 608 O O . ASP A 1 82 ? -7.913 8.794 17.125 1.00 62.91 82 ASP A O 1
ATOM 612 N N . SER A 1 83 ? -7.870 6.788 16.110 1.00 53.03 83 SER A N 1
ATOM 613 C CA . SER A 1 83 ? -9.299 6.438 16.284 1.00 53.03 83 SER A CA 1
ATOM 614 C C . SER A 1 83 ? -9.482 5.256 17.226 1.00 53.03 83 SER A C 1
ATOM 616 O O . SER A 1 83 ? -10.457 5.281 18.007 1.00 53.03 83 SER A O 1
#

Foldseek 3Di:
DDDDDDDDDPDDDDPPDDDDDPDPPLVVLCVLLVHDPPDDLVNLVVSLVVVCVVQPVVNVHDPVSNVSNVVSSVVNVVVNVVD